Protein AF-A0A658NLR0-F1 (afdb_monomer)

Sequence (79 aa):
QRWVSAIELAGPGFLNIRLQPAAKQQVVREVLSQGARYGSRPARGEKMLVEFVSANPTGPLHVGHGRQAALGDAICHLF

pLDDT: mean 93.36, std 5.02, range [57.75, 97.38]

Secondary structure (DSSP, 8-state):
--SEEEEEEETTTEEEEEEPHHHHHHHHHHHHHHGGGTT-----S-----------TTS---HHHHHHHHHHHHHHHH-

Nearest PDB structures (foldseek):
  2f2e-assembly1_A  TM=3.393E-01  e=4.961E+00  Pseudomonas aeruginosa

Radius of gyration: 21.89 Å; Cα contacts (8 Å, |Δi|>4): 48; chains: 1; bounding box: 42×36×54 Å

Mean predicted aligned error: 5.56 Å

Structure (mmCIF, N/CA/C/O backbone):
data_AF-A0A658NLR0-F1
#
_entry.id   AF-A0A658NLR0-F1
#
loop_
_atom_site.group_PDB
_atom_site.id
_atom_site.type_symbol
_atom_site.label_atom_id
_atom_site.label_alt_id
_atom_site.label_comp_id
_atom_site.label_asym_id
_atom_site.label_entity_id
_atom_site.label_seq_id
_atom_site.pdbx_PDB_ins_code
_atom_site.Cartn_x
_atom_site.Cartn_y
_atom_site.Cartn_z
_atom_site.occupancy
_atom_site.B_iso_or_equiv
_atom_site.auth_seq_id
_atom_site.auth_comp_id
_atom_site.auth_asym_id
_atom_site.auth_atom_id
_atom_site.pdbx_PDB_model_num
ATOM 1 N N . GLN A 1 1 ? -19.059 5.168 19.014 1.00 57.75 1 GLN A N 1
ATOM 2 C CA . GLN A 1 1 ? -18.808 4.542 20.334 1.00 57.75 1 GLN A CA 1
ATOM 3 C C . GLN A 1 1 ? -18.528 3.031 20.287 1.00 57.75 1 GLN A C 1
ATOM 5 O O . GLN A 1 1 ? -17.904 2.543 21.212 1.00 57.75 1 GLN A O 1
ATOM 10 N N . ARG A 1 2 ? -18.885 2.286 19.223 1.00 80.56 2 ARG A N 1
ATOM 11 C CA . ARG A 1 2 ? -18.673 0.820 19.144 1.00 80.56 2 ARG A CA 1
ATOM 12 C C . ARG A 1 2 ? -17.219 0.339 19.311 1.00 80.56 2 ARG A C 1
ATOM 14 O O . ARG A 1 2 ? -17.009 -0.717 19.885 1.00 80.56 2 ARG A O 1
ATOM 21 N N . TRP A 1 3 ? -16.234 1.074 18.789 1.00 91.06 3 TRP A N 1
ATOM 22 C CA . TRP A 1 3 ? -14.846 0.588 18.672 1.00 91.06 3 TRP A CA 1
ATOM 23 C C . TRP A 1 3 ? -13.833 1.296 19.573 1.00 91.06 3 TRP A C 1
ATOM 25 O O . TRP A 1 3 ? -12.697 0.847 19.691 1.00 91.06 3 TRP A O 1
ATOM 35 N N . VAL A 1 4 ? -14.230 2.397 20.206 1.00 94.88 4 VAL A N 1
ATOM 36 C CA . VAL A 1 4 ? -13.350 3.245 21.015 1.00 94.88 4 VAL A CA 1
ATOM 37 C C . VAL A 1 4 ? -13.619 2.948 22.485 1.00 94.88 4 VAL A C 1
ATOM 39 O O . VAL A 1 4 ? -14.776 2.914 22.899 1.00 94.88 4 VAL A O 1
ATOM 42 N N . SER A 1 5 ? -12.566 2.686 23.255 1.00 95.25 5 SER A N 1
ATOM 43 C CA . SER A 1 5 ? -12.639 2.459 24.701 1.00 95.25 5 SER A CA 1
ATOM 44 C C . SER A 1 5 ? -12.380 3.734 25.499 1.00 95.25 5 SER A C 1
ATOM 46 O O . SER A 1 5 ? -12.936 3.889 26.576 1.00 95.25 5 SER A O 1
ATOM 48 N N . ALA A 1 6 ? -11.531 4.634 24.993 1.00 95.31 6 ALA A N 1
ATOM 49 C CA . ALA A 1 6 ? -11.241 5.915 25.630 1.00 95.31 6 ALA A CA 1
ATOM 50 C C . ALA A 1 6 ? -10.783 6.950 24.599 1.00 95.31 6 ALA A C 1
ATOM 52 O O . ALA A 1 6 ? -10.189 6.599 23.576 1.00 95.31 6 ALA A O 1
ATOM 53 N N . ILE A 1 7 ? -11.046 8.220 24.897 1.00 96.31 7 ILE A N 1
ATOM 54 C CA . ILE A 1 7 ? -10.486 9.375 24.198 1.00 96.31 7 ILE A CA 1
ATOM 55 C C . ILE A 1 7 ? -9.916 10.291 25.278 1.00 96.31 7 ILE A C 1
ATOM 57 O O . ILE A 1 7 ? -10.640 10.684 26.188 1.00 96.31 7 ILE A O 1
ATOM 61 N N . GLU A 1 8 ? -8.627 10.593 25.196 1.00 96.88 8 GLU A N 1
ATOM 62 C CA . GLU A 1 8 ? -7.886 11.363 26.197 1.00 96.88 8 GLU A CA 1
ATOM 63 C C . GLU A 1 8 ? -7.256 12.589 25.529 1.00 96.88 8 GLU A C 1
ATOM 65 O O . GLU A 1 8 ? -6.683 12.481 24.444 1.00 96.88 8 GLU A O 1
ATOM 70 N N . LEU A 1 9 ? -7.345 13.755 26.171 1.00 96.62 9 LEU A N 1
ATOM 71 C CA . LEU A 1 9 ? -6.608 14.944 25.742 1.00 96.62 9 LEU A CA 1
ATOM 72 C C . LEU A 1 9 ? -5.128 14.773 26.098 1.00 96.62 9 LEU A C 1
ATOM 74 O O . LEU A 1 9 ? -4.799 14.445 27.238 1.00 96.62 9 LEU A O 1
ATOM 78 N N . ALA A 1 10 ? -4.243 15.018 25.137 1.00 94.50 10 ALA A N 1
ATOM 79 C CA . ALA A 1 10 ? -2.800 14.947 25.326 1.00 94.50 10 ALA A CA 1
ATOM 80 C C . ALA A 1 10 ? -2.172 16.320 25.059 1.00 94.50 10 ALA A C 1
ATOM 82 O O . ALA A 1 10 ? -1.957 16.719 23.918 1.00 94.50 10 ALA A O 1
ATOM 83 N N . GLY A 1 11 ? -1.882 17.065 26.127 1.00 92.31 11 GLY A N 1
ATOM 84 C CA . GLY A 1 11 ? -1.326 18.413 26.005 1.00 92.31 11 GLY A CA 1
ATOM 85 C C . GLY A 1 11 ? -2.214 19.358 25.174 1.00 92.31 11 GLY A C 1
ATOM 86 O O . GLY A 1 11 ? -3.438 19.194 25.138 1.00 92.31 11 GLY A O 1
ATOM 87 N N . PRO A 1 12 ? -1.627 20.371 24.514 1.00 92.12 12 PRO A N 1
ATOM 88 C CA . PRO A 1 12 ? -2.386 21.348 23.747 1.00 92.12 12 PRO A CA 1
ATOM 89 C C . PRO A 1 12 ? -2.742 20.810 22.353 1.00 92.12 12 PRO A C 1
ATOM 91 O O . PRO A 1 12 ? -1.942 20.869 21.424 1.00 92.12 12 PRO A O 1
ATOM 94 N N . GLY A 1 13 ? -3.973 20.317 22.206 1.00 94.12 13 GLY A N 1
ATOM 95 C CA . GLY A 1 13 ? -4.591 20.054 20.901 1.00 94.12 13 GLY A CA 1
ATOM 96 C C . GLY A 1 13 ? -4.479 18.625 20.362 1.00 94.12 13 GLY A C 1
ATOM 97 O O . GLY A 1 13 ? -5.036 18.359 19.299 1.00 94.12 13 GLY A O 1
ATOM 98 N N . PHE A 1 14 ? -3.833 17.691 21.070 1.00 96.75 14 PHE A N 1
ATOM 99 C CA . PHE A 1 14 ? -3.820 16.281 20.660 1.00 96.75 14 PHE A CA 1
ATOM 100 C C . PHE A 1 14 ? -4.900 15.456 21.364 1.00 96.75 14 PHE A C 1
ATOM 102 O O . PHE A 1 14 ? -5.274 15.712 22.511 1.00 96.75 14 PHE A O 1
ATOM 109 N N . LEU A 1 15 ? -5.366 14.418 20.665 1.00 96.69 15 LEU A N 1
ATOM 110 C 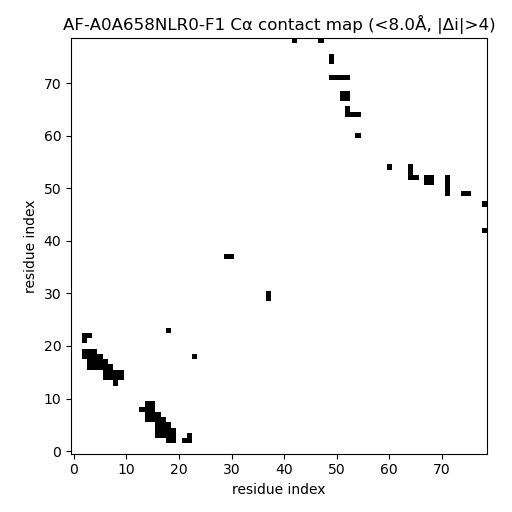CA . LEU A 1 15 ? -6.300 13.416 21.170 1.00 96.69 15 LEU A CA 1
ATOM 111 C C . LEU A 1 15 ? -5.685 12.023 21.034 1.00 96.69 15 LEU A C 1
ATOM 113 O O . LEU A 1 15 ? -5.446 11.543 19.926 1.00 96.69 15 LEU A O 1
ATOM 117 N N . ASN A 1 16 ? -5.494 11.350 22.163 1.00 97.12 16 ASN A N 1
ATOM 118 C CA . ASN A 1 16 ? -5.168 9.933 22.202 1.00 97.12 16 ASN A CA 1
ATOM 119 C C . ASN A 1 16 ? -6.465 9.122 22.144 1.00 97.12 16 ASN A C 1
ATOM 121 O O . ASN A 1 16 ? -7.325 9.251 23.013 1.00 97.12 16 ASN A O 1
ATOM 125 N N . ILE A 1 17 ? -6.605 8.259 21.137 1.00 95.94 17 ILE A N 1
ATOM 126 C CA . ILE A 1 17 ? -7.778 7.393 20.970 1.00 95.94 17 ILE A CA 1
ATOM 127 C C . ILE A 1 17 ? -7.368 5.953 21.262 1.00 95.94 17 ILE A C 1
ATOM 129 O O . ILE A 1 17 ? -6.566 5.361 20.539 1.00 95.94 17 ILE A O 1
ATOM 133 N N . ARG A 1 18 ? -7.949 5.361 22.307 1.00 95.00 18 ARG A N 1
ATOM 134 C CA . ARG A 1 18 ? -7.743 3.950 22.644 1.00 95.00 18 ARG A CA 1
ATOM 135 C C . ARG A 1 18 ? -8.879 3.119 22.058 1.00 95.00 18 ARG A C 1
ATOM 137 O O . ARG A 1 18 ? -10.053 3.395 22.298 1.00 95.00 18 ARG A O 1
ATOM 144 N N . LEU A 1 19 ? -8.528 2.104 21.273 1.00 95.06 19 LEU A N 1
ATOM 145 C CA . LEU A 1 19 ? -9.487 1.178 20.669 1.00 95.06 19 LEU A CA 1
ATOM 146 C C . LEU A 1 19 ? -9.781 0.004 21.606 1.00 95.06 19 LEU A C 1
ATOM 148 O O . LEU A 1 19 ? -8.886 -0.499 22.286 1.00 95.06 19 LEU A O 1
ATOM 152 N N . GLN A 1 20 ? -11.019 -0.482 21.580 1.00 94.88 20 GLN A N 1
ATOM 153 C CA . GLN A 1 20 ? -11.388 -1.739 22.227 1.00 94.88 20 GLN A CA 1
ATOM 154 C C . GLN A 1 20 ? -10.651 -2.915 21.557 1.00 94.88 20 GLN A C 1
ATOM 156 O O . GLN A 1 20 ? -10.487 -2.903 20.333 1.00 94.88 20 GLN A O 1
ATOM 161 N N . PRO A 1 21 ? -10.269 -3.978 22.293 1.00 92.69 21 PRO A N 1
ATOM 162 C CA . PRO A 1 21 ? -9.640 -5.164 21.700 1.00 92.69 21 PRO A CA 1
ATOM 163 C C . PRO A 1 21 ? -10.449 -5.773 20.545 1.00 92.69 21 PRO A C 1
ATOM 165 O O . PRO A 1 21 ? -9.876 -6.174 19.532 1.00 92.69 21 PRO A O 1
ATOM 168 N N . ALA A 1 22 ? -11.782 -5.753 20.653 1.00 92.75 22 ALA A N 1
ATOM 169 C CA . ALA A 1 22 ? -12.694 -6.238 19.620 1.00 92.75 22 ALA A CA 1
ATOM 170 C C . ALA A 1 22 ? -12.515 -5.526 18.265 1.00 92.75 22 ALA A C 1
ATOM 172 O O . ALA A 1 22 ? -12.688 -6.155 17.224 1.00 92.75 22 ALA A O 1
ATOM 173 N N . ALA A 1 23 ? -12.113 -4.248 18.256 1.00 91.69 23 ALA A N 1
ATOM 174 C CA . ALA A 1 23 ? -11.856 -3.503 17.021 1.00 91.69 23 A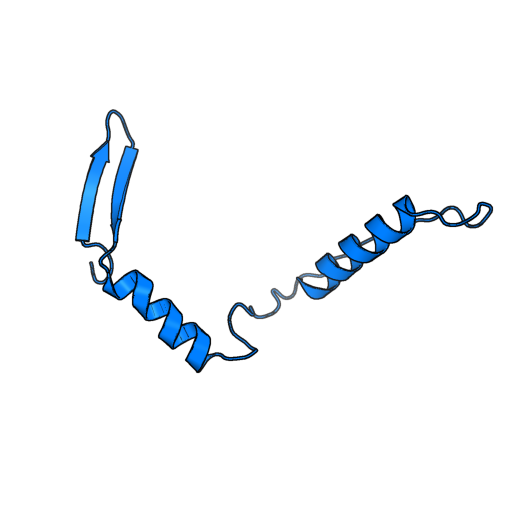LA A CA 1
ATOM 175 C C . ALA A 1 23 ? -10.684 -4.100 16.231 1.00 91.69 23 ALA A C 1
ATOM 177 O O . ALA A 1 23 ? -10.740 -4.194 15.009 1.00 91.69 23 ALA A O 1
ATOM 178 N N . LYS A 1 24 ? -9.643 -4.564 16.933 1.00 88.69 24 LYS A N 1
ATOM 179 C CA . LYS A 1 24 ? -8.494 -5.233 16.309 1.00 88.69 24 LYS A CA 1
ATOM 180 C C . LYS A 1 24 ? -8.855 -6.630 15.818 1.00 88.69 24 LYS A C 1
ATOM 182 O O . LYS A 1 24 ? -8.349 -7.063 14.798 1.00 88.69 24 LYS A O 1
ATOM 187 N N . GLN A 1 25 ? -9.721 -7.342 16.534 1.00 92.56 25 GLN A N 1
ATOM 188 C CA . GLN A 1 25 ? -10.115 -8.711 16.182 1.00 92.56 25 GLN A CA 1
ATOM 189 C C . GLN A 1 25 ? -11.066 -8.757 14.981 1.00 92.56 25 GLN A C 1
ATOM 191 O O . GLN A 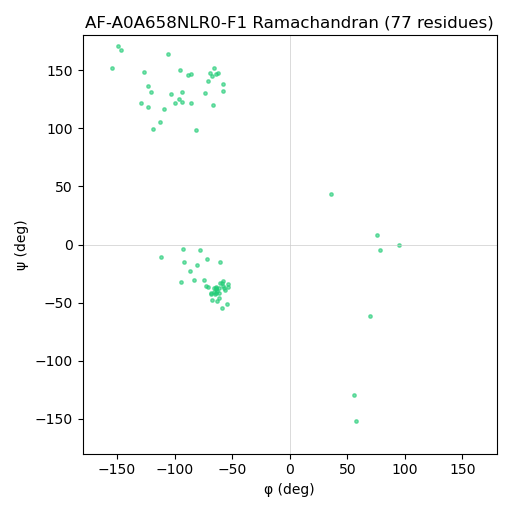1 25 ? -11.044 -9.718 14.213 1.00 92.56 25 GLN A O 1
ATOM 196 N N . GLN A 1 26 ? -11.885 -7.719 14.800 1.00 92.88 26 GLN A N 1
ATOM 197 C CA . GLN A 1 26 ? -12.846 -7.637 13.704 1.00 92.88 26 GLN A CA 1
ATOM 198 C C . GLN A 1 26 ? -12.178 -7.743 12.323 1.00 92.88 26 GLN A C 1
ATOM 200 O O . GLN A 1 26 ? -12.722 -8.409 11.442 1.00 92.88 26 GLN A O 1
ATOM 205 N N . VAL A 1 27 ? -10.969 -7.191 12.160 1.00 92.00 27 VAL A N 1
ATOM 206 C CA . VAL A 1 27 ? -10.228 -7.251 10.889 1.00 92.00 27 VAL A CA 1
ATOM 207 C C . VAL A 1 27 ? -9.955 -8.688 10.440 1.00 92.00 27 VAL A C 1
ATOM 209 O O . VAL A 1 27 ? -10.004 -8.980 9.254 1.00 92.00 27 VAL A O 1
ATOM 212 N N . VAL A 1 28 ? -9.742 -9.620 11.375 1.00 94.50 28 VAL A N 1
ATOM 213 C CA . VAL A 1 28 ? -9.483 -11.029 11.045 1.00 94.50 28 VAL A CA 1
ATOM 214 C C . VAL A 1 28 ? -10.707 -11.648 10.377 1.00 94.50 28 VAL A C 1
ATOM 216 O O . VAL A 1 28 ? -10.582 -12.344 9.372 1.00 94.50 28 VAL A O 1
ATOM 219 N N . ARG A 1 29 ? -11.908 -11.356 10.894 1.00 94.69 29 ARG A N 1
ATOM 220 C CA . ARG A 1 29 ? -13.162 -11.822 10.284 1.00 94.69 29 ARG A CA 1
ATOM 221 C C . ARG A 1 29 ? -13.346 -11.226 8.893 1.00 94.69 29 ARG A C 1
ATOM 223 O O . ARG A 1 29 ? -13.742 -11.943 7.981 1.00 94.69 29 ARG A O 1
ATOM 230 N N . GLU A 1 30 ? -13.032 -9.944 8.725 1.00 94.69 30 GLU A N 1
ATOM 231 C CA . GLU A 1 30 ? -13.129 -9.258 7.433 1.00 94.69 30 GLU A CA 1
ATOM 232 C C . GLU A 1 30 ? -12.175 -9.858 6.397 1.00 94.69 30 GLU A C 1
ATOM 234 O O . GLU A 1 30 ? -12.634 -10.228 5.317 1.00 94.69 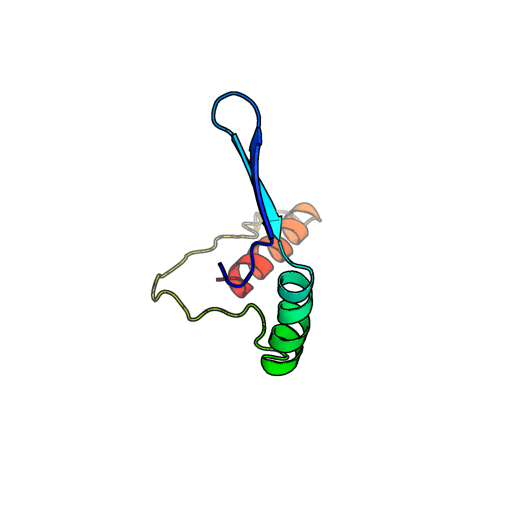30 GLU A O 1
ATOM 239 N N . VAL A 1 31 ? -10.899 -10.054 6.751 1.00 96.94 31 VAL A N 1
ATOM 240 C CA . VAL A 1 31 ? -9.887 -10.708 5.903 1.00 96.94 31 VAL A CA 1
ATOM 241 C C . VAL A 1 31 ? -10.359 -12.086 5.455 1.00 96.94 31 VAL A C 1
ATOM 243 O O . VAL A 1 31 ? -10.374 -12.373 4.260 1.00 96.94 31 VAL A O 1
ATOM 246 N N . LEU A 1 32 ? -10.802 -12.926 6.394 1.00 97.00 32 LEU A N 1
ATOM 247 C CA . LEU A 1 32 ? -11.256 -14.282 6.081 1.00 97.00 32 LEU A CA 1
ATOM 248 C C . LEU A 1 32 ? -12.527 -14.285 5.221 1.00 97.00 32 LEU A C 1
ATOM 250 O O . LEU A 1 32 ? -12.651 -15.112 4.323 1.00 97.00 32 LEU A O 1
ATOM 254 N N . SER A 1 33 ? -13.454 -13.352 5.460 1.00 97.38 33 SER A N 1
ATOM 255 C CA . SER A 1 33 ? -14.700 -13.249 4.687 1.00 97.38 33 SER A CA 1
ATOM 256 C C . SER A 1 33 ? -14.489 -12.745 3.256 1.00 97.38 33 SER A C 1
ATOM 258 O O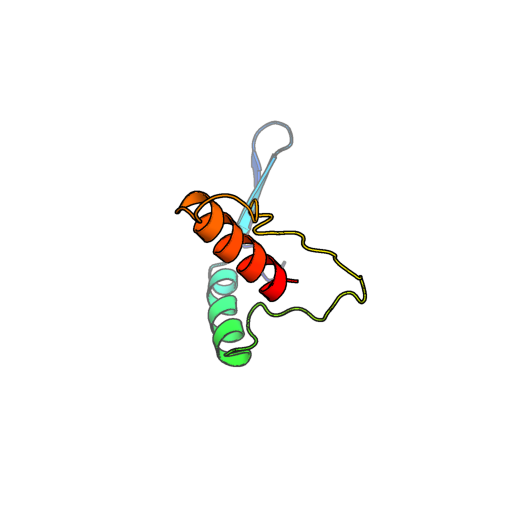 . SER A 1 33 ? -15.174 -13.188 2.336 1.00 97.38 33 SER A O 1
ATOM 260 N N . GLN A 1 34 ? -13.549 -11.817 3.054 1.00 97.25 34 GLN A N 1
ATOM 261 C CA . GLN A 1 34 ? -13.260 -11.230 1.745 1.00 97.25 34 GLN A CA 1
ATOM 262 C C . GLN A 1 34 ? -12.250 -12.073 0.952 1.00 97.25 34 GLN A C 1
ATOM 264 O O . GLN A 1 34 ? -12.233 -12.005 -0.280 1.00 97.25 34 GLN A O 1
ATOM 269 N N . GLY A 1 35 ? -11.438 -12.887 1.635 1.00 97.31 35 GLY A N 1
ATOM 270 C CA . GLY A 1 35 ? -10.458 -13.785 1.032 1.00 97.31 35 GLY A CA 1
ATOM 271 C C . GLY A 1 35 ? -9.492 -13.032 0.121 1.00 97.31 35 GLY A C 1
ATOM 272 O O . GLY A 1 35 ? -8.968 -11.982 0.485 1.00 97.31 35 GLY A O 1
ATOM 273 N N . ALA A 1 36 ? -9.316 -13.531 -1.105 1.00 96.19 36 ALA A N 1
ATOM 274 C CA . ALA A 1 36 ? -8.454 -12.912 -2.116 1.00 96.19 36 ALA A CA 1
ATOM 275 C C . ALA A 1 36 ? -8.870 -11.482 -2.516 1.00 96.19 36 ALA A C 1
ATOM 277 O O . ALA A 1 36 ? -8.083 -10.767 -3.124 1.00 96.19 36 ALA A O 1
ATOM 278 N N . ARG A 1 37 ? -10.096 -11.052 -2.184 1.00 94.94 37 ARG A N 1
ATOM 279 C CA . ARG A 1 37 ? -10.574 -9.687 -2.450 1.00 94.94 37 ARG A CA 1
ATOM 280 C C . ARG A 1 37 ? -10.344 -8.731 -1.284 1.00 94.94 37 ARG A C 1
ATOM 282 O O . ARG A 1 37 ? -10.675 -7.553 -1.415 1.00 94.94 37 ARG A O 1
ATOM 289 N N . TYR A 1 38 ? -9.823 -9.198 -0.149 1.00 96.25 38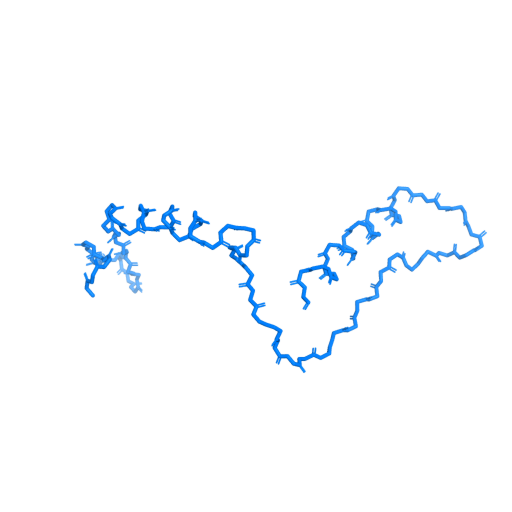 TYR A N 1
ATOM 290 C CA . TYR A 1 38 ? -9.554 -8.311 0.976 1.00 96.25 38 TYR A CA 1
ATOM 291 C C . TYR A 1 38 ? -8.592 -7.190 0.571 1.00 96.25 38 TYR A C 1
ATOM 293 O O . TYR A 1 38 ? -7.567 -7.436 -0.057 1.00 96.25 38 TYR A O 1
ATOM 301 N N . GLY A 1 39 ? -8.931 -5.949 0.922 1.00 92.50 39 GLY A N 1
ATOM 302 C CA . GLY A 1 39 ? -8.130 -4.774 0.568 1.00 92.50 39 GLY A CA 1
ATOM 303 C C . GLY A 1 39 ? -8.300 -4.289 -0.876 1.00 92.50 39 GLY A C 1
ATOM 304 O O . GLY A 1 39 ? -7.785 -3.221 -1.203 1.00 92.50 39 GLY A O 1
ATOM 305 N N . SER A 1 40 ? -9.060 -5.002 -1.718 1.00 92.44 40 SER A N 1
ATOM 306 C CA . SER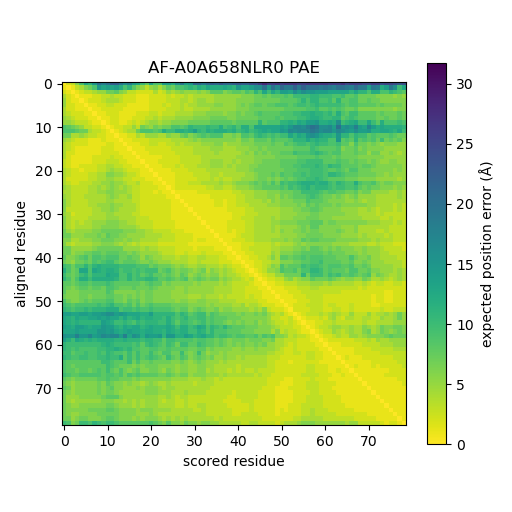 A 1 40 ? -9.431 -4.503 -3.045 1.00 92.44 40 SER A CA 1
ATOM 307 C C . SER A 1 40 ? -10.418 -3.338 -2.936 1.00 92.44 40 SER A C 1
ATOM 309 O O . SER A 1 40 ? -11.245 -3.266 -2.020 1.00 92.44 40 SER A O 1
ATOM 311 N N . ARG A 1 41 ? -10.328 -2.400 -3.877 1.00 90.25 41 ARG A N 1
ATOM 312 C CA . ARG A 1 41 ? -11.266 -1.285 -4.016 1.00 90.25 41 ARG A CA 1
ATOM 313 C C . ARG A 1 41 ? -11.801 -1.254 -5.445 1.00 90.25 41 ARG A C 1
ATOM 315 O O . ARG A 1 41 ? -11.076 -1.636 -6.360 1.00 90.25 41 ARG A O 1
ATOM 322 N N . PRO A 1 42 ? -13.049 -0.807 -5.653 1.00 90.44 42 PRO A N 1
ATOM 323 C CA . PRO A 1 42 ? -13.555 -0.582 -6.998 1.00 90.44 42 PRO A CA 1
ATOM 324 C C . PRO A 1 42 ? -12.724 0.496 -7.704 1.00 90.44 42 PRO A C 1
ATOM 326 O O . PRO A 1 42 ? -12.241 1.438 -7.067 1.00 90.44 42 PRO A O 1
ATOM 329 N N . ALA A 1 43 ? -12.593 0.365 -9.025 1.00 87.88 43 ALA A N 1
ATOM 330 C CA . ALA A 1 43 ? -11.953 1.377 -9.852 1.00 87.88 43 ALA A CA 1
ATOM 331 C C . ALA A 1 43 ? -12.681 2.722 -9.698 1.00 87.88 43 ALA A C 1
ATOM 333 O O . ALA A 1 43 ? -13.911 2.778 -9.690 1.00 87.88 43 ALA A O 1
ATOM 334 N N . ARG A 1 44 ? -11.922 3.819 -9.604 1.00 88.81 44 ARG A N 1
ATOM 335 C CA . ARG A 1 44 ? -12.484 5.175 -9.451 1.00 88.81 44 ARG A CA 1
ATOM 336 C C . ARG A 1 44 ? -13.026 5.768 -10.758 1.00 88.81 44 ARG A C 1
ATOM 338 O O . ARG A 1 44 ? -13.587 6.855 -10.739 1.00 88.81 44 ARG A O 1
ATOM 345 N N . GLY A 1 45 ? -12.855 5.073 -11.886 1.00 91.81 45 GLY A N 1
ATOM 346 C CA . GLY A 1 45 ? -13.213 5.576 -13.219 1.00 91.81 45 GLY A CA 1
ATOM 347 C C . GLY A 1 45 ? -12.231 6.615 -13.779 1.00 91.81 45 GLY A C 1
ATOM 348 O O . GLY A 1 45 ? -12.495 7.220 -14.814 1.00 91.81 45 GLY A O 1
ATOM 349 N N . GLU A 1 46 ? -11.099 6.820 -13.109 1.00 93.38 46 GLU A N 1
ATOM 350 C CA . GLU A 1 46 ? -10.026 7.716 -13.537 1.00 93.38 46 GLU A CA 1
ATOM 351 C C . GLU A 1 46 ? -9.079 6.986 -14.496 1.00 93.38 46 GLU A C 1
ATOM 353 O O . GLU A 1 46 ? -8.835 5.789 -14.352 1.00 93.38 46 GLU A O 1
ATOM 358 N N . LYS A 1 47 ? -8.514 7.711 -15.466 1.00 93.56 47 LYS A N 1
ATOM 359 C CA . LYS A 1 47 ? -7.429 7.197 -16.310 1.00 93.56 47 LYS A CA 1
ATOM 360 C C . LYS A 1 47 ? -6.092 7.606 -15.707 1.00 93.56 47 LYS A C 1
ATOM 362 O O . LYS A 1 47 ? -5.892 8.784 -15.420 1.00 93.56 47 LYS A O 1
ATOM 367 N N . MET A 1 48 ? -5.178 6.651 -15.567 1.00 92.88 48 MET A N 1
ATOM 368 C CA . MET A 1 48 ? -3.813 6.886 -15.106 1.00 92.88 48 MET A CA 1
ATOM 369 C C . MET A 1 48 ? -2.826 6.441 -16.185 1.00 92.88 48 MET A C 1
ATOM 371 O O . MET A 1 48 ? -2.942 5.340 -16.717 1.00 92.88 48 MET A O 1
ATOM 375 N N . LEU A 1 49 ? -1.861 7.304 -16.505 1.00 95.62 49 LEU A N 1
ATOM 376 C CA . LEU A 1 49 ? -0.704 6.955 -17.321 1.00 95.62 49 LEU A CA 1
ATOM 377 C C . LEU A 1 49 ? 0.478 6.702 -16.385 1.00 95.62 49 LEU A C 1
ATOM 379 O O . LEU A 1 49 ? 0.859 7.589 -15.623 1.00 95.62 49 LEU A O 1
ATOM 383 N N . VAL A 1 50 ? 1.046 5.502 -16.455 1.00 95.69 50 VAL A N 1
ATOM 384 C CA . VAL A 1 50 ? 2.257 5.129 -15.719 1.00 95.69 50 VAL A CA 1
ATOM 385 C C . VAL A 1 50 ? 3.363 4.906 -16.743 1.00 95.69 50 VAL A C 1
ATOM 387 O O . VAL A 1 50 ? 3.368 3.903 -17.452 1.00 95.69 50 VAL A O 1
ATOM 390 N N . GLU A 1 51 ? 4.294 5.851 -16.842 1.00 95.88 51 GLU A N 1
ATOM 391 C CA . GLU A 1 51 ? 5.491 5.705 -17.673 1.00 95.88 51 GLU A CA 1
ATOM 392 C C . GLU A 1 51 ? 6.638 5.163 -16.821 1.00 95.88 51 GLU A C 1
ATOM 394 O O . GLU A 1 51 ? 7.003 5.747 -15.799 1.00 95.88 51 GLU A O 1
ATOM 399 N N . PHE A 1 52 ? 7.208 4.029 -17.222 1.00 95.38 52 PHE A N 1
ATOM 400 C CA . PHE A 1 52 ? 8.284 3.385 -16.478 1.00 95.38 52 PHE A CA 1
ATOM 401 C C . PHE A 1 52 ? 9.248 2.631 -17.403 1.00 95.38 52 PHE A C 1
ATOM 403 O O . PHE A 1 52 ? 9.020 2.498 -18.603 1.00 95.38 52 PHE A O 1
ATOM 410 N N . VAL A 1 53 ? 10.365 2.166 -16.832 1.00 94.88 53 VAL A N 1
ATOM 411 C CA . VAL A 1 53 ? 11.560 1.640 -17.525 1.00 94.88 53 VAL A CA 1
ATOM 412 C C . VAL A 1 53 ? 12.354 2.710 -18.276 1.00 94.88 53 VAL A C 1
ATOM 414 O O . VAL A 1 53 ? 13.518 2.903 -17.930 1.00 94.88 53 VAL A O 1
ATOM 417 N N . SER A 1 54 ? 11.753 3.375 -19.270 1.00 88.38 54 SER A N 1
ATOM 418 C CA . SER A 1 54 ? 12.348 4.427 -20.126 1.00 88.38 54 SER A CA 1
ATOM 419 C C . SER A 1 54 ? 13.833 4.213 -20.456 1.00 88.38 54 SER A C 1
ATOM 421 O O . SER A 1 54 ? 14.648 5.132 -20.363 1.00 88.38 54 SER A O 1
ATOM 423 N N . ALA A 1 55 ? 14.201 2.973 -20.789 1.00 91.75 55 ALA A N 1
ATOM 424 C CA . ALA A 1 55 ? 15.586 2.608 -21.042 1.00 91.75 55 ALA A CA 1
ATOM 425 C C . ALA A 1 55 ? 16.072 3.215 -22.360 1.00 91.75 55 ALA A C 1
ATOM 427 O O . ALA A 1 55 ? 15.348 3.216 -23.356 1.00 91.75 55 ALA A O 1
ATOM 428 N N . ASN A 1 56 ? 17.317 3.692 -22.381 1.00 90.69 56 ASN A N 1
ATOM 429 C CA . ASN A 1 56 ? 17.940 4.142 -23.620 1.00 90.69 56 ASN A CA 1
ATOM 430 C C . ASN A 1 56 ? 18.142 2.934 -24.563 1.00 90.69 56 ASN A C 1
ATOM 432 O O . ASN A 1 56 ? 18.882 2.019 -24.198 1.00 90.69 56 ASN A O 1
ATOM 436 N N . PRO A 1 57 ? 17.551 2.930 -25.773 1.00 87.00 57 PRO A N 1
ATOM 437 C CA . PRO A 1 57 ? 17.594 1.781 -26.674 1.00 87.00 57 PRO A CA 1
ATOM 438 C C . PRO A 1 57 ? 18.968 1.531 -27.312 1.00 87.00 57 PRO A C 1
ATOM 440 O O . PRO A 1 57 ? 19.166 0.478 -27.912 1.00 87.00 57 PRO A O 1
ATOM 443 N N . THR A 1 58 ? 19.912 2.474 -27.223 1.00 93.81 58 THR A N 1
ATOM 444 C CA . THR A 1 58 ? 21.259 2.316 -27.803 1.00 93.81 58 THR A CA 1
ATOM 445 C C . THR A 1 58 ? 22.277 1.720 -26.831 1.00 93.81 58 THR A C 1
ATOM 447 O O . THR A 1 58 ? 23.345 1.284 -27.260 1.00 93.81 58 THR A O 1
ATOM 450 N N . GLY A 1 59 ? 21.968 1.696 -25.531 1.00 90.62 59 GLY A N 1
ATOM 451 C CA . GLY A 1 59 ? 22.845 1.175 -24.483 1.00 90.62 59 GLY A CA 1
ATOM 452 C C . GLY A 1 59 ? 22.392 -0.186 -23.942 1.00 90.62 59 GLY A C 1
ATOM 453 O O . GLY A 1 59 ? 21.241 -0.581 -24.128 1.00 90.62 59 GLY A O 1
ATOM 454 N N . PRO A 1 60 ? 23.273 -0.918 -23.235 1.00 92.00 60 PRO A N 1
ATOM 455 C CA . PRO A 1 60 ? 22.884 -2.150 -22.562 1.00 92.00 60 PRO A CA 1
ATOM 456 C C . PRO A 1 60 ? 21.920 -1.867 -21.401 1.00 92.00 60 PRO A C 1
ATOM 458 O O . PRO A 1 60 ? 22.055 -0.879 -20.673 1.00 92.00 60 PRO A O 1
ATOM 461 N N . LEU A 1 61 ? 20.974 -2.782 -21.177 1.00 93.81 61 LEU A N 1
ATOM 462 C CA . LEU A 1 61 ? 20.164 -2.770 -19.962 1.00 93.81 61 LEU A CA 1
ATOM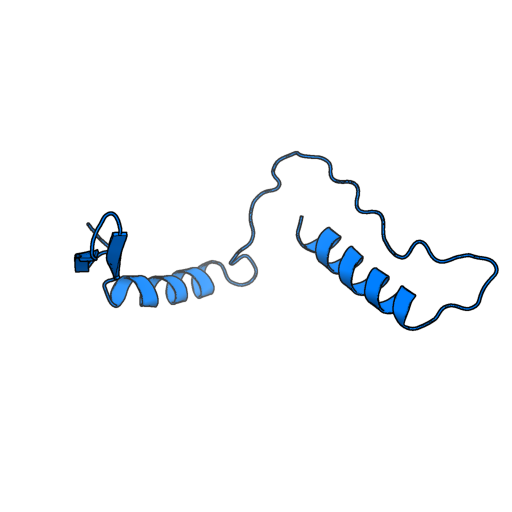 463 C C . LEU A 1 61 ? 21.037 -3.054 -18.733 1.00 93.81 61 LEU A C 1
ATOM 465 O O . LEU A 1 61 ? 22.047 -3.750 -18.792 1.00 93.81 61 LEU A O 1
ATOM 469 N N . HIS A 1 62 ? 20.608 -2.531 -17.589 1.00 93.62 62 HIS A N 1
ATOM 470 C CA . HIS A 1 62 ? 21.304 -2.686 -16.314 1.00 93.62 62 HIS A CA 1
ATOM 471 C C . HIS A 1 62 ? 20.295 -2.740 -15.169 1.00 93.62 62 HIS A C 1
ATOM 473 O O . HIS A 1 62 ? 19.135 -2.360 -15.340 1.00 93.62 62 HIS A O 1
ATOM 479 N N . VAL A 1 63 ? 20.743 -3.128 -13.973 1.00 95.25 63 VAL A N 1
ATOM 480 C CA . VAL A 1 63 ? 19.878 -3.335 -12.795 1.00 95.25 63 VAL A CA 1
ATOM 481 C C . VAL A 1 63 ? 18.984 -2.133 -12.457 1.00 95.25 63 VAL A C 1
ATOM 483 O O . VAL A 1 63 ? 17.830 -2.312 -12.078 1.00 95.25 63 VAL A O 1
ATOM 486 N N . GLY A 1 64 ? 19.463 -0.903 -12.679 1.00 93.69 64 GLY A N 1
ATOM 487 C CA . GLY A 1 64 ? 18.646 0.307 -12.524 1.00 93.69 64 GLY A CA 1
ATOM 488 C C . GLY A 1 64 ? 17.355 0.312 -13.361 1.00 93.69 64 GLY A C 1
ATOM 489 O O . GLY A 1 64 ? 16.312 0.710 -12.846 1.00 93.69 64 GLY A O 1
ATOM 490 N N . HIS A 1 65 ? 17.390 -0.198 -14.599 1.00 95.44 65 HIS A N 1
ATOM 491 C CA . HIS A 1 65 ? 16.203 -0.344 -15.450 1.00 95.44 65 HIS A CA 1
ATOM 492 C C . HIS A 1 65 ? 15.253 -1.414 -14.900 1.00 95.44 65 HIS A C 1
ATOM 494 O O . HIS A 1 65 ? 14.049 -1.190 -14.834 1.00 95.44 65 HIS A O 1
ATOM 500 N N . GLY A 1 66 ? 15.794 -2.546 -14.433 1.00 95.25 66 GLY A N 1
ATOM 501 C CA . GLY A 1 66 ? 14.999 -3.617 -13.821 1.00 95.25 66 GLY A CA 1
ATOM 502 C C . GLY A 1 66 ? 14.255 -3.160 -12.562 1.00 95.25 66 GLY A C 1
ATOM 503 O O . GLY A 1 66 ? 13.092 -3.504 -12.371 1.00 95.25 66 GLY A O 1
ATOM 504 N N . ARG A 1 67 ? 14.876 -2.305 -11.740 1.00 96.12 67 ARG A N 1
ATOM 505 C CA . ARG A 1 67 ? 14.208 -1.687 -10.584 1.00 96.12 67 ARG A CA 1
ATOM 506 C C . ARG A 1 67 ? 13.016 -0.825 -11.007 1.00 96.12 67 ARG A C 1
ATOM 508 O O . ARG A 1 67 ? 11.954 -0.925 -10.402 1.00 96.12 67 ARG A O 1
ATOM 515 N N . GLN A 1 68 ? 13.197 0.014 -12.030 1.00 95.31 68 GLN A N 1
ATOM 516 C CA . GLN A 1 68 ? 12.122 0.855 -12.570 1.00 95.31 68 GLN A CA 1
ATOM 517 C C . GLN A 1 68 ? 11.000 -0.002 -13.177 1.00 95.31 68 GLN A C 1
ATOM 519 O O . GLN A 1 68 ? 9.832 0.332 -13.005 1.00 95.31 68 GLN A O 1
ATOM 524 N N . ALA A 1 69 ? 11.348 -1.119 -13.830 1.00 96.19 69 ALA A N 1
ATOM 525 C CA . ALA A 1 69 ? 10.395 -2.093 -14.363 1.00 96.19 69 ALA A CA 1
ATOM 526 C C . ALA A 1 69 ? 9.502 -2.673 -13.261 1.00 96.19 69 ALA A C 1
ATOM 528 O O . ALA A 1 69 ? 8.285 -2.560 -13.339 1.00 96.19 69 ALA A O 1
ATOM 529 N N . ALA A 1 70 ? 10.111 -3.224 -12.208 1.00 97.12 70 ALA A N 1
ATOM 530 C CA . ALA A 1 70 ? 9.378 -3.837 -11.104 1.00 97.12 70 ALA A CA 1
ATOM 531 C C . ALA A 1 70 ? 8.496 -2.828 -10.349 1.00 97.12 70 ALA A C 1
ATOM 533 O O . ALA A 1 70 ? 7.371 -3.148 -9.977 1.00 97.12 70 ALA A O 1
ATOM 534 N N . LEU A 1 71 ? 8.990 -1.604 -10.133 1.00 97.06 71 LEU A N 1
ATOM 535 C CA . LEU A 1 71 ? 8.221 -0.564 -9.452 1.00 97.06 71 LEU A CA 1
ATOM 536 C C . LEU A 1 71 ? 7.023 -0.099 -10.287 1.00 97.06 71 LEU A C 1
ATOM 538 O O . LEU A 1 71 ? 5.920 0.002 -9.757 1.00 97.06 71 LEU A O 1
ATOM 542 N N . GLY A 1 72 ? 7.232 0.194 -11.572 1.00 97.25 72 GLY A N 1
ATOM 543 C CA . GLY A 1 72 ? 6.155 0.663 -12.439 1.00 97.25 72 GLY A CA 1
ATOM 544 C C . GLY A 1 72 ? 5.081 -0.398 -12.660 1.00 97.25 72 GLY A C 1
ATOM 545 O O . GLY A 1 72 ? 3.899 -0.090 -12.547 1.00 97.25 72 GLY A O 1
ATOM 546 N N . ASP A 1 73 ? 5.482 -1.658 -12.846 1.00 97.06 73 ASP A N 1
ATOM 547 C CA . ASP 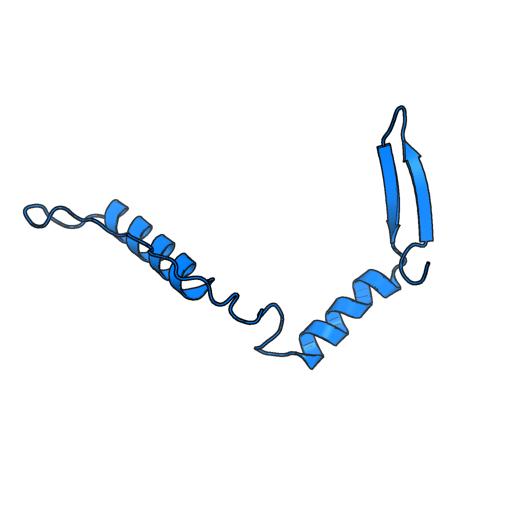A 1 73 ? 4.550 -2.784 -12.942 1.00 97.06 73 ASP A CA 1
ATOM 548 C C . ASP A 1 73 ? 3.723 -2.966 -11.656 1.00 97.06 73 ASP A C 1
ATOM 550 O O . ASP A 1 73 ? 2.506 -3.149 -11.716 1.00 97.06 73 ASP A O 1
ATOM 554 N N . ALA A 1 74 ? 4.342 -2.826 -10.478 1.00 97.12 74 ALA A N 1
ATOM 555 C CA . ALA A 1 74 ? 3.622 -2.874 -9.206 1.00 97.12 74 ALA A CA 1
ATOM 556 C C . ALA A 1 74 ? 2.608 -1.724 -9.054 1.00 97.12 74 ALA A C 1
ATOM 558 O O . ALA A 1 74 ? 1.529 -1.933 -8.501 1.00 97.12 74 ALA A O 1
ATOM 559 N N . ILE A 1 75 ? 2.923 -0.522 -9.554 1.00 95.62 75 ILE A N 1
ATOM 560 C CA . ILE A 1 75 ? 1.997 0.623 -9.549 1.00 95.62 75 ILE A CA 1
ATOM 561 C C . ILE A 1 75 ? 0.822 0.372 -10.505 1.00 95.62 75 ILE A C 1
ATOM 563 O O . ILE A 1 75 ? -0.317 0.619 -10.113 1.00 95.62 75 ILE A O 1
ATOM 567 N N . CYS A 1 76 ? 1.070 -0.165 -11.705 1.00 94.44 76 CYS A N 1
ATOM 568 C CA . CYS A 1 76 ? 0.021 -0.533 -12.666 1.00 94.44 76 CYS A CA 1
ATOM 569 C C . CYS A 1 76 ? -0.947 -1.593 -12.122 1.00 94.44 76 CYS A C 1
ATOM 571 O O . CYS A 1 76 ? -2.121 -1.576 -12.463 1.00 94.44 76 CYS A O 1
ATOM 573 N N . HIS A 1 77 ? -0.473 -2.518 -11.285 1.00 92.00 77 HIS A N 1
ATOM 574 C CA . HIS A 1 77 ? -1.339 -3.510 -10.640 1.00 92.00 77 HIS A CA 1
ATOM 575 C C . HIS A 1 77 ? -2.078 -2.971 -9.405 1.00 92.00 77 HIS A C 1
ATOM 577 O O . HIS A 1 77 ? -3.044 -3.588 -8.953 1.00 92.00 77 HIS A O 1
ATOM 583 N N . LEU A 1 78 ? -1.620 -1.856 -8.828 1.00 90.56 78 LEU A N 1
ATOM 584 C CA . LEU A 1 78 ? -2.216 -1.258 -7.633 1.00 90.56 78 LEU A CA 1
ATOM 585 C C . LEU A 1 78 ? -3.423 -0.357 -7.948 1.00 90.56 78 LEU A C 1
ATOM 587 O O . LEU A 1 78 ? -4.308 -0.230 -7.096 1.00 90.56 78 LEU A O 1
ATOM 591 N N . PHE A 1 79 ? -3.446 0.284 -9.122 1.00 87.62 79 PHE A N 1
ATOM 592 C CA . PHE A 1 79 ? -4.426 1.310 -9.509 1.00 87.62 79 PHE A CA 1
ATOM 593 C C . PHE A 1 79 ? -5.192 0.951 -10.778 1.00 87.62 79 PHE A C 1
ATOM 595 O O . PHE A 1 79 ? -6.406 1.265 -10.800 1.00 87.62 79 PHE A O 1
#

Foldseek 3Di:
DVFWPDWDDDPPPDIDTHTDPVNVVVVVVQCVVCPPCPPPDDDPPDDDDQDWLPDDPVDDDDVVSVVRVVVSVVVVVVD

Solvent-accessible surface area (backbone atoms only — not comparable to full-atom values): 5199 Å² total; per-residue (Å²): 117,94,46,54,70,47,77,42,81,48,79,95,86,39,74,48,76,41,65,33,72,66,53,69,53,49,53,59,56,48,42,66,74,44,46,96,53,47,92,65,74,81,78,87,84,74,88,82,88,86,89,60,44,84,68,65,88,91,55,85,89,52,72,74,39,54,53,36,40,57,52,42,54,53,51,65,75,73,106